Protein AF-A0A2E8PAF1-F1 (afdb_monomer_lite)

Structure (mmCIF, N/CA/C/O backbone):
data_AF-A0A2E8PAF1-F1
#
_entry.id   AF-A0A2E8PAF1-F1
#
loop_
_atom_site.group_PDB
_atom_site.id
_atom_site.type_symbol
_atom_site.label_atom_id
_atom_site.label_alt_id
_atom_site.label_comp_id
_atom_site.label_asym_id
_atom_site.label_entity_id
_atom_site.label_seq_id
_atom_site.pdbx_PDB_ins_code
_atom_site.Cartn_x
_atom_site.Cartn_y
_atom_site.Cartn_z
_atom_site.occupancy
_atom_site.B_iso_or_equiv
_atom_site.auth_seq_id
_atom_site.auth_comp_id
_atom_site.auth_asym_id
_atom_site.auth_atom_id
_atom_site.pdbx_PDB_model_n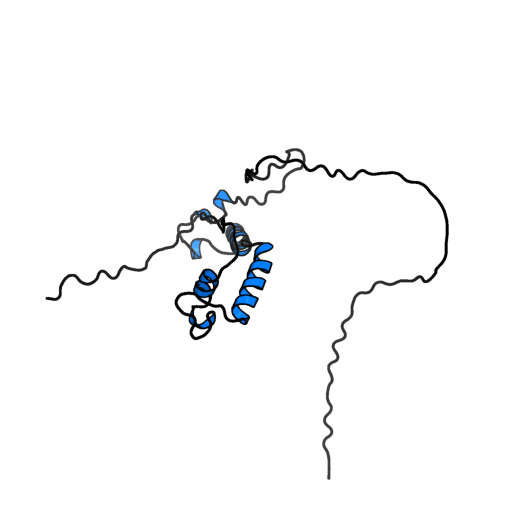um
ATOM 1 N N . MET A 1 1 ? 35.106 -1.694 58.698 1.00 46.47 1 MET A N 1
ATOM 2 C CA . MET A 1 1 ? 35.241 -0.364 58.062 1.00 46.47 1 MET A CA 1
ATOM 3 C C . MET A 1 1 ? 36.347 -0.426 57.022 1.00 46.47 1 MET A C 1
ATOM 5 O O . MET A 1 1 ? 37.507 -0.444 57.411 1.00 46.47 1 MET A O 1
ATOM 9 N N . LYS A 1 2 ? 35.992 -0.545 55.741 1.00 40.69 2 LYS A N 1
ATOM 10 C CA . LYS A 1 2 ? 36.815 -0.201 54.568 1.00 40.69 2 LYS A CA 1
ATOM 11 C C . LYS A 1 2 ? 35.876 -0.235 53.364 1.00 40.69 2 LYS A C 1
ATOM 13 O O . LYS A 1 2 ? 35.384 -1.297 53.001 1.00 40.69 2 LYS A O 1
ATOM 18 N N . GLY A 1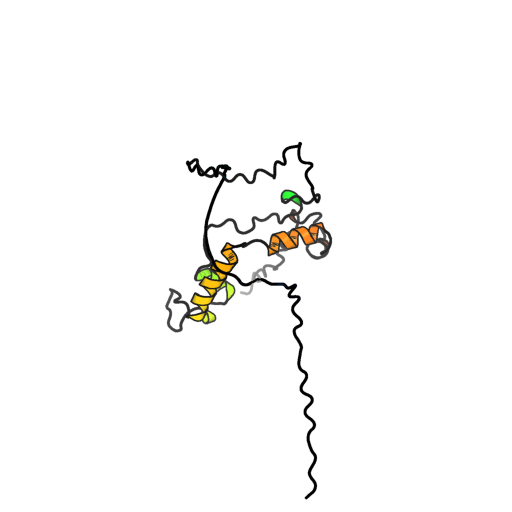 3 ? 35.521 0.957 52.895 1.00 46.53 3 GLY A N 1
ATOM 19 C CA . GLY A 1 3 ? 34.611 1.173 51.780 1.00 46.53 3 GLY A CA 1
ATOM 20 C C . GLY A 1 3 ? 35.283 0.909 50.439 1.00 46.53 3 GLY A C 1
ATOM 21 O O . GLY A 1 3 ? 36.504 1.006 50.319 1.00 46.53 3 GLY A O 1
ATOM 22 N N . LEU A 1 4 ? 34.460 0.609 49.439 1.00 49.59 4 LEU A N 1
ATOM 23 C CA . LEU A 1 4 ? 34.847 0.628 48.039 1.00 49.59 4 LEU A CA 1
ATOM 24 C C . LEU A 1 4 ? 33.999 1.700 47.348 1.00 49.59 4 LEU A C 1
ATOM 26 O O . LEU A 1 4 ? 32.772 1.643 47.363 1.00 49.59 4 LEU A O 1
ATOM 30 N N . VAL A 1 5 ? 34.680 2.713 46.822 1.00 48.06 5 VAL A N 1
ATOM 31 C CA . VAL A 1 5 ? 34.108 3.845 46.092 1.00 48.06 5 VAL A CA 1
ATOM 32 C C . VAL A 1 5 ? 33.774 3.378 44.675 1.00 48.06 5 VAL A C 1
ATOM 34 O O . VAL A 1 5 ? 34.657 2.906 43.962 1.00 48.06 5 VAL A O 1
ATOM 37 N N . ALA A 1 6 ? 32.510 3.500 44.269 1.00 51.94 6 ALA A N 1
ATOM 38 C CA . ALA A 1 6 ? 32.075 3.249 42.900 1.00 51.94 6 ALA A CA 1
ATOM 39 C C . ALA A 1 6 ? 32.367 4.486 42.034 1.00 51.94 6 ALA A C 1
ATOM 41 O O . ALA A 1 6 ? 31.763 5.542 42.214 1.00 51.94 6 ALA A O 1
ATOM 42 N N . LEU A 1 7 ? 33.313 4.354 41.105 1.00 54.50 7 LEU A N 1
ATOM 43 C CA . LEU A 1 7 ? 33.569 5.322 40.039 1.00 54.50 7 LEU A CA 1
ATOM 44 C C . LEU A 1 7 ? 32.490 5.156 38.961 1.00 54.50 7 LEU A C 1
ATOM 46 O O . LEU A 1 7 ? 32.561 4.254 38.131 1.00 54.50 7 LEU A O 1
ATOM 50 N N . GLY A 1 8 ? 31.467 6.009 39.008 1.00 48.75 8 GLY A N 1
ATOM 51 C CA . GLY A 1 8 ? 30.472 6.133 37.947 1.00 48.75 8 GLY A CA 1
ATOM 52 C C . GLY A 1 8 ? 31.072 6.846 36.737 1.00 48.75 8 GLY A C 1
ATOM 53 O O . GLY A 1 8 ? 31.431 8.017 36.822 1.00 48.75 8 GLY A O 1
ATOM 54 N N . ALA A 1 9 ? 31.184 6.144 35.612 1.00 54.47 9 ALA A N 1
ATOM 55 C CA . ALA A 1 9 ? 3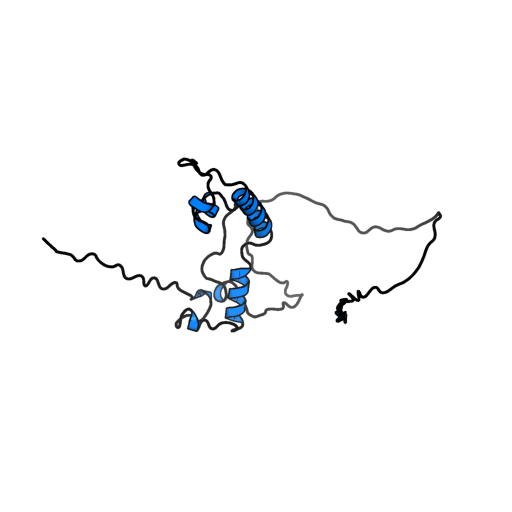1.519 6.743 34.328 1.00 54.47 9 ALA A CA 1
ATOM 56 C C . ALA A 1 9 ? 30.233 7.278 33.678 1.00 54.47 9 ALA A C 1
ATOM 58 O O . ALA A 1 9 ? 29.480 6.538 33.050 1.00 54.47 9 ALA A O 1
ATOM 59 N N . THR A 1 10 ? 29.954 8.568 33.857 1.00 55.38 10 THR A N 1
ATOM 60 C CA . THR A 1 10 ? 28.929 9.284 33.088 1.00 55.38 10 THR A CA 1
ATOM 61 C C . THR A 1 10 ? 29.442 9.541 31.674 1.00 55.38 10 THR A C 1
ATOM 63 O O . THR A 1 10 ? 30.315 10.382 31.467 1.00 55.38 10 THR A O 1
ATOM 66 N N . LEU A 1 11 ? 28.893 8.813 30.701 1.00 49.56 11 LEU A N 1
ATOM 67 C CA . LEU A 1 11 ? 29.082 9.068 29.275 1.00 49.56 11 LEU A CA 1
ATOM 68 C C . LEU A 1 11 ? 28.164 10.226 28.855 1.00 49.56 11 LEU A C 1
ATOM 70 O O . LEU A 1 11 ? 26.955 10.051 28.723 1.00 49.56 11 LEU A O 1
ATOM 74 N N . VAL A 1 12 ? 28.732 11.417 28.676 1.00 57.91 12 VAL A N 1
ATOM 75 C CA . VAL A 1 12 ? 28.021 12.586 28.139 1.00 57.91 12 VAL A CA 1
ATOM 76 C C . VAL A 1 12 ? 28.129 12.551 26.613 1.00 57.91 12 VAL A C 1
ATOM 78 O O . VAL A 1 12 ? 29.216 12.738 26.071 1.00 57.91 12 VAL A O 1
ATOM 81 N N . LEU A 1 13 ? 27.015 12.313 25.913 1.00 49.75 13 LEU A N 1
ATOM 82 C CA . LEU A 1 13 ? 26.936 12.530 24.465 1.00 49.75 13 LEU A CA 1
ATOM 83 C C . LEU A 1 13 ? 26.853 14.037 24.184 1.00 49.75 13 LEU A C 1
ATOM 85 O O . LEU A 1 13 ? 25.842 14.675 24.470 1.00 49.75 13 LEU A O 1
ATOM 89 N N . ALA A 1 14 ? 27.914 14.601 23.609 1.00 49.69 14 ALA A N 1
ATOM 90 C CA . ALA A 1 14 ? 27.911 15.961 23.085 1.00 49.69 14 ALA A CA 1
ATOM 91 C C . ALA A 1 14 ? 27.263 15.978 21.689 1.00 49.69 14 ALA A C 1
ATOM 93 O O . ALA A 1 14 ? 27.830 15.468 20.726 1.00 49.69 14 ALA A O 1
ATOM 94 N N . LEU A 1 15 ? 26.073 16.574 21.579 1.00 52.06 15 LEU A N 1
ATOM 95 C CA . LEU A 1 15 ? 25.447 16.919 20.301 1.00 52.06 15 LEU A CA 1
ATOM 96 C C . LEU A 1 15 ? 26.109 18.192 19.757 1.00 52.06 15 LEU A C 1
ATOM 98 O O . LEU A 1 15 ? 25.737 19.307 20.118 1.00 52.06 15 LEU A O 1
ATOM 102 N N . THR A 1 16 ? 27.110 18.040 18.896 1.00 59.44 16 THR A N 1
ATOM 103 C CA . THR A 1 16 ? 27.651 19.150 18.104 1.00 59.44 16 THR A CA 1
ATOM 104 C C . THR A 1 16 ? 26.710 19.452 16.941 1.00 59.44 16 THR A C 1
ATOM 106 O O . THR A 1 16 ? 26.737 18.769 15.920 1.00 59.44 16 THR A O 1
ATOM 109 N N . GLY A 1 17 ? 25.869 20.475 17.101 1.00 48.59 17 GLY A N 1
ATOM 110 C CA . GLY A 1 17 ? 25.150 21.101 15.994 1.00 48.59 17 GLY A CA 1
ATOM 111 C C . GLY A 1 17 ? 26.075 22.026 15.199 1.00 48.59 17 GLY A C 1
ATOM 112 O O . GLY A 1 17 ? 26.789 22.845 15.778 1.00 48.59 17 GLY A O 1
ATOM 113 N N . CYS A 1 18 ? 26.057 21.924 13.869 1.00 48.22 18 CYS A N 1
ATOM 114 C CA . CYS A 1 18 ? 26.639 22.939 12.994 1.00 48.22 18 CYS A CA 1
ATOM 115 C C . CYS A 1 18 ? 25.752 24.193 13.019 1.00 48.22 18 CYS A C 1
ATOM 117 O O . CYS A 1 18 ? 24.767 24.284 12.295 1.00 48.22 18 CYS A O 1
ATOM 119 N N . SER A 1 19 ? 26.104 25.158 13.867 1.00 46.00 19 SER A N 1
ATOM 120 C CA . SER A 1 19 ? 25.601 26.533 13.820 1.00 46.00 19 SER A CA 1
ATOM 121 C C . SER A 1 19 ? 26.708 27.418 13.250 1.00 46.00 19 SER A C 1
ATOM 123 O O . SER A 1 19 ? 27.642 27.788 13.963 1.00 46.00 19 SER A O 1
ATOM 125 N N . THR A 1 20 ? 26.609 27.771 11.973 1.00 53.28 20 THR A N 1
ATOM 126 C CA . THR A 1 20 ? 27.406 28.856 11.393 1.00 53.28 20 THR A CA 1
ATOM 127 C C . THR A 1 20 ? 26.844 30.185 11.909 1.00 53.28 20 THR A C 1
ATOM 129 O O . THR A 1 20 ? 25.689 30.509 11.644 1.00 53.28 20 THR A O 1
ATOM 132 N N . GLY A 1 21 ? 27.644 30.923 12.692 1.00 47.16 21 GLY A N 1
ATOM 133 C CA . GLY A 1 21 ? 27.355 32.298 13.130 1.00 47.16 21 GLY A CA 1
ATOM 134 C C . GLY A 1 21 ? 27.222 33.270 11.944 1.00 47.16 21 GLY A C 1
ATOM 135 O O . GLY A 1 21 ? 27.602 32.937 10.828 1.00 47.16 21 GLY A O 1
ATOM 136 N N . MET A 1 22 ? 26.759 34.513 12.104 1.00 46.00 22 MET A N 1
ATOM 137 C CA . MET A 1 22 ? 27.273 35.477 13.078 1.00 46.00 22 MET A CA 1
ATOM 138 C C . MET A 1 22 ? 26.526 36.838 12.968 1.00 46.00 22 MET A C 1
ATOM 140 O O . MET A 1 22 ? 26.324 37.326 11.865 1.00 46.00 22 MET A O 1
ATOM 144 N N . GLN A 1 23 ? 26.250 37.453 14.133 1.00 41.75 23 GLN A N 1
ATOM 145 C CA . GLN A 1 23 ? 26.145 38.901 14.453 1.00 41.75 23 GLN A CA 1
ATOM 146 C C . GLN A 1 23 ? 25.020 39.802 13.903 1.00 41.75 23 GLN A C 1
ATOM 148 O O . GLN A 1 23 ? 24.897 40.029 12.708 1.00 41.75 23 GLN A O 1
ATOM 153 N N . GLY A 1 24 ? 24.388 40.531 14.840 1.00 35.50 24 GLY A N 1
ATOM 154 C CA . GLY A 1 24 ? 24.059 41.949 14.639 1.00 35.50 24 GLY A CA 1
ATOM 155 C C . GLY A 1 24 ? 22.780 42.438 15.322 1.00 35.50 24 GLY A C 1
ATOM 156 O O . GLY A 1 24 ? 21.705 42.338 14.751 1.00 35.50 24 GLY A O 1
ATOM 157 N N . LEU A 1 25 ? 22.903 43.021 16.518 1.00 46.06 25 LEU A N 1
ATOM 158 C CA . LEU A 1 25 ? 21.881 43.889 17.121 1.00 46.06 25 LEU A CA 1
ATOM 159 C C . LEU A 1 25 ? 21.869 45.242 16.387 1.00 46.06 25 LEU A C 1
ATOM 161 O O . LEU A 1 25 ? 22.951 45.798 16.204 1.00 46.06 25 LEU A O 1
ATOM 165 N N . SER A 1 26 ? 20.698 45.804 16.060 1.00 39.38 26 SER A N 1
ATOM 166 C CA . SER A 1 26 ? 20.327 47.217 16.311 1.00 39.38 26 SER A CA 1
ATOM 167 C C . SER A 1 26 ? 18.960 47.571 15.715 1.00 39.38 26 SER A C 1
ATOM 169 O O . SER A 1 26 ? 18.626 47.193 14.598 1.00 39.38 26 SER A O 1
ATOM 171 N N . ASP A 1 27 ? 18.201 48.312 16.514 1.00 42.75 27 ASP A N 1
ATOM 172 C CA . ASP A 1 27 ? 16.902 48.925 16.241 1.00 42.75 27 ASP A CA 1
ATOM 173 C C . ASP A 1 27 ? 17.072 50.287 15.523 1.00 42.75 27 ASP A C 1
ATOM 175 O O . ASP A 1 27 ? 18.131 50.907 15.634 1.00 42.75 27 ASP A O 1
ATOM 179 N N . SER A 1 28 ? 15.979 50.800 14.942 1.00 42.16 28 SER A N 1
ATOM 180 C CA . SER A 1 28 ? 15.722 52.176 14.442 1.00 42.16 28 SER A CA 1
ATOM 181 C C . SER A 1 28 ? 15.788 52.475 12.925 1.00 42.16 28 SER A C 1
ATOM 183 O O . SER A 1 28 ? 16.839 52.717 12.343 1.00 42.16 28 SER A O 1
ATOM 185 N N . SER A 1 29 ? 14.573 52.649 12.379 1.00 42.81 29 SER A N 1
ATOM 186 C CA . SER A 1 29 ? 14.054 53.794 11.593 1.00 42.81 29 SER A CA 1
ATOM 187 C C . SER A 1 29 ? 14.509 54.118 10.151 1.00 42.81 29 SER A C 1
ATOM 189 O O . SER A 1 29 ? 15.657 54.460 9.904 1.00 42.81 29 SER A O 1
ATOM 191 N N . ALA A 1 30 ? 13.464 54.254 9.313 1.00 39.41 30 ALA A N 1
ATOM 192 C CA . ALA A 1 30 ? 13.217 55.232 8.235 1.00 39.41 30 ALA A CA 1
ATOM 193 C C . ALA A 1 30 ? 13.863 55.068 6.836 1.00 39.41 30 ALA A C 1
ATOM 195 O O . ALA A 1 30 ? 15.071 55.180 6.681 1.00 39.41 30 ALA A O 1
ATOM 196 N N . GLY A 1 31 ? 12.979 55.003 5.822 1.00 34.19 31 GLY A N 1
ATOM 197 C CA . GLY A 1 31 ? 13.069 55.794 4.580 1.00 34.19 31 GLY A CA 1
ATOM 198 C C . GLY A 1 31 ? 13.523 55.098 3.288 1.00 34.19 31 GLY A C 1
ATOM 199 O O . GLY A 1 31 ? 14.686 54.732 3.196 1.00 34.19 31 GLY A O 1
ATOM 200 N N . ASP A 1 32 ? 12.594 55.050 2.311 1.00 38.47 32 ASP A N 1
ATOM 201 C CA . ASP A 1 32 ? 12.748 55.260 0.846 1.00 38.47 32 ASP A CA 1
ATOM 202 C C . ASP A 1 32 ? 13.668 54.304 0.035 1.00 38.47 32 ASP A C 1
ATOM 204 O O . ASP A 1 32 ? 14.781 53.996 0.433 1.00 38.47 32 ASP A O 1
ATOM 208 N N . ASP A 1 33 ? 13.373 53.806 -1.172 1.00 38.84 33 ASP A N 1
ATOM 209 C CA . ASP A 1 33 ? 12.257 53.881 -2.123 1.00 38.84 33 ASP A CA 1
ATOM 210 C C . ASP A 1 33 ? 12.536 52.831 -3.239 1.00 38.84 33 ASP A C 1
ATOM 212 O O . ASP A 1 33 ? 13.653 52.326 -3.355 1.00 38.84 33 ASP A O 1
ATOM 216 N N . SER A 1 34 ? 11.571 52.631 -4.143 1.00 42.47 34 SER A N 1
ATOM 217 C CA . SER A 1 34 ? 11.689 52.020 -5.490 1.00 42.47 34 SER A CA 1
ATOM 218 C C . SER A 1 34 ? 11.478 50.500 -5.688 1.00 42.47 34 SER A C 1
ATOM 220 O O . SER A 1 34 ? 12.364 49.657 -5.585 1.00 42.47 34 SER A O 1
ATOM 222 N N . SER A 1 35 ? 10.238 50.223 -6.112 1.00 41.50 35 SER A N 1
ATOM 223 C CA . SER A 1 35 ? 9.656 49.062 -6.825 1.00 41.50 35 SER A CA 1
ATOM 224 C C . SER A 1 35 ? 10.353 48.723 -8.179 1.00 41.50 35 SER A C 1
ATOM 226 O O . SER A 1 35 ? 11.133 49.560 -8.636 1.00 41.50 35 SER A O 1
ATOM 228 N N . PRO A 1 36 ? 10.075 47.584 -8.887 1.00 49.19 36 PRO A N 1
ATOM 229 C CA . PRO A 1 36 ? 8.724 47.204 -9.345 1.00 49.19 36 PRO A CA 1
ATOM 230 C C . PRO A 1 36 ? 8.331 45.704 -9.362 1.00 49.19 36 PRO A C 1
ATOM 232 O O . PRO A 1 36 ? 9.089 44.814 -9.724 1.00 49.19 36 PRO A O 1
ATOM 235 N N . SER A 1 37 ? 7.048 45.489 -9.050 1.00 46.31 37 SER A N 1
ATOM 236 C CA . SER A 1 37 ? 6.065 44.552 -9.629 1.00 46.31 37 SER A CA 1
ATOM 237 C C . SER A 1 37 ? 6.535 43.373 -10.504 1.00 46.31 37 SER A C 1
ATOM 239 O O . SER A 1 37 ? 6.888 43.549 -11.668 1.00 46.31 37 SER A O 1
ATOM 241 N N . GLY A 1 38 ? 6.296 42.153 -10.007 1.00 36.09 38 GLY A N 1
ATOM 242 C CA . GLY A 1 38 ? 6.108 40.928 -10.792 1.00 36.09 38 GLY A CA 1
ATOM 243 C C . GLY A 1 38 ? 4.814 40.232 -10.353 1.00 36.09 38 GLY A C 1
ATOM 244 O O . GLY A 1 38 ? 4.661 39.868 -9.194 1.00 36.09 38 GLY A O 1
ATOM 245 N N . LYS A 1 39 ? 3.851 40.140 -11.270 1.00 34.06 39 LYS A N 1
ATOM 246 C CA . LYS A 1 39 ? 2.450 39.726 -11.084 1.00 34.06 39 LYS A CA 1
ATOM 247 C C . LYS A 1 39 ? 2.312 38.263 -10.642 1.00 34.06 39 LYS A C 1
ATOM 249 O O . LYS A 1 39 ? 2.798 37.371 -11.325 1.00 34.06 39 LYS A O 1
ATOM 254 N N . SER A 1 40 ? 1.540 38.024 -9.585 1.00 41.31 40 SER A N 1
ATOM 255 C CA . SER A 1 40 ? 0.877 36.737 -9.350 1.00 41.31 40 SER A CA 1
ATOM 256 C C . SER A 1 40 ? -0.384 36.670 -10.223 1.00 41.31 40 SER A C 1
ATOM 258 O O . SER A 1 40 ? -1.167 37.626 -10.191 1.00 41.31 40 SER A O 1
ATOM 260 N N . PRO A 1 41 ? -0.618 35.608 -11.011 1.00 38.94 41 PRO A N 1
ATOM 261 C CA . PRO A 1 41 ? -1.927 35.364 -11.579 1.00 38.94 41 PRO A CA 1
ATOM 262 C C . PRO A 1 41 ? -2.677 34.363 -10.698 1.00 38.94 41 PRO A C 1
ATOM 264 O O . PRO A 1 41 ? -2.462 33.157 -10.764 1.00 38.94 41 PRO A O 1
ATOM 267 N N . SER A 1 42 ? -3.607 34.888 -9.905 1.00 40.19 42 SER A N 1
ATOM 268 C CA . SER A 1 42 ? -4.808 34.150 -9.531 1.00 40.19 42 SER A CA 1
ATOM 269 C C . SER A 1 42 ? -5.818 34.307 -10.664 1.00 40.19 42 SER A C 1
ATOM 271 O O . SER A 1 42 ? -6.283 35.419 -10.902 1.00 40.19 42 SER A O 1
ATOM 273 N N . THR A 1 43 ? -6.199 33.215 -11.322 1.00 36.03 43 THR A N 1
ATOM 274 C CA . THR A 1 43 ? -7.488 33.116 -12.022 1.00 36.03 43 THR A CA 1
ATOM 275 C C . THR A 1 43 ? -8.023 31.697 -11.885 1.00 36.03 43 THR A C 1
ATOM 277 O O . THR A 1 43 ? -7.553 30.774 -12.542 1.00 36.03 43 THR A O 1
ATOM 280 N N . SER A 1 44 ? -9.014 31.547 -11.015 1.00 45.34 44 SER A N 1
ATOM 281 C CA . SER A 1 44 ? -9.999 30.469 -11.028 1.00 45.34 44 SER A CA 1
ATOM 282 C C . SER A 1 44 ? -10.910 30.599 -12.251 1.00 45.34 44 SER A C 1
ATOM 284 O O . SER A 1 44 ? -11.337 31.719 -12.537 1.00 45.34 44 SER A O 1
ATOM 286 N N . SER A 1 45 ? -11.268 29.491 -12.906 1.00 41.84 45 SER A N 1
ATOM 287 C CA . SER A 1 45 ? -12.604 29.222 -13.480 1.00 41.84 45 SER A CA 1
ATOM 288 C C . SER A 1 45 ? -12.684 27.776 -13.987 1.00 41.84 45 SER A C 1
ATOM 290 O O . SER A 1 45 ? -11.736 27.262 -14.573 1.00 41.84 45 SER A O 1
ATOM 292 N N . ASP A 1 46 ? -13.832 27.165 -13.725 1.00 40.41 46 ASP A N 1
ATOM 293 C CA . ASP A 1 46 ? -14.228 25.767 -13.894 1.00 40.41 46 ASP A CA 1
ATOM 294 C C . ASP A 1 46 ? -14.124 25.176 -15.315 1.00 40.41 46 ASP A C 1
ATOM 296 O O . ASP A 1 46 ? -14.492 25.827 -16.292 1.00 40.41 46 ASP A O 1
ATOM 300 N N . ALA A 1 47 ? -13.767 23.885 -15.408 1.00 40.56 47 ALA A N 1
ATOM 301 C CA . ALA A 1 47 ? -14.277 22.929 -16.403 1.00 40.56 47 ALA A CA 1
ATOM 302 C C . ALA A 1 47 ? -13.962 21.481 -15.966 1.00 40.56 47 ALA A C 1
ATOM 304 O O . ALA A 1 47 ? -12.930 21.225 -15.354 1.00 40.56 47 ALA A O 1
ATOM 305 N N . GLY A 1 48 ? -14.881 20.554 -16.255 1.00 30.33 48 GLY A N 1
ATOM 306 C CA . GLY A 1 48 ? -14.980 19.210 -15.683 1.00 30.33 48 GLY A CA 1
ATOM 307 C C . GLY A 1 48 ? -13.712 18.349 -15.712 1.00 30.33 48 GLY A C 1
ATOM 308 O O . GLY A 1 48 ? -13.022 18.239 -16.724 1.00 30.33 48 GLY A O 1
ATOM 309 N N . GLY A 1 49 ? -13.462 17.693 -14.578 1.00 36.38 49 GLY A N 1
ATOM 310 C CA . GLY A 1 49 ? -12.380 16.739 -14.392 1.00 36.38 49 GLY A CA 1
ATOM 311 C C . GLY A 1 49 ? -12.613 15.460 -15.188 1.00 36.38 49 GLY A C 1
ATOM 312 O O . GLY A 1 49 ? -13.403 14.599 -14.813 1.00 36.38 49 GLY A O 1
ATOM 313 N N . GLN A 1 50 ? -11.877 15.325 -16.283 1.00 35.19 50 GLN A N 1
ATOM 314 C CA . GLN A 1 50 ? -11.321 14.042 -16.674 1.00 35.19 50 GLN A CA 1
ATOM 315 C C . GLN A 1 50 ? -9.823 14.176 -16.455 1.00 35.19 50 GLN A C 1
ATOM 317 O O . GLN A 1 50 ? -9.106 14.698 -17.306 1.00 35.19 50 GLN A O 1
ATOM 322 N N . GLU A 1 51 ? -9.350 13.743 -15.291 1.00 36.69 51 GLU A N 1
ATOM 323 C CA . GLU A 1 51 ? -7.929 13.517 -15.063 1.00 36.69 51 GLU A CA 1
ATOM 324 C C . GLU A 1 51 ? -7.486 12.326 -15.914 1.00 36.69 51 GLU A C 1
ATOM 326 O O . GLU A 1 51 ? -7.381 11.178 -15.484 1.00 36.69 51 GLU A O 1
ATOM 331 N N . SER A 1 52 ? -7.272 12.604 -17.200 1.00 38.47 52 SER A N 1
ATOM 332 C CA . SER A 1 52 ? -6.481 11.742 -18.046 1.00 38.47 52 SER A CA 1
ATOM 333 C C . SER A 1 52 ? -5.115 11.647 -17.388 1.00 38.47 52 SER A C 1
ATOM 335 O O . SER A 1 52 ? -4.405 12.649 -17.286 1.00 38.47 52 SER A O 1
ATOM 337 N N . TRP A 1 53 ? -4.717 10.438 -17.007 1.00 40.81 53 TRP A N 1
ATOM 338 C CA . TRP A 1 53 ? -3.312 10.063 -16.928 1.00 40.81 53 TRP A CA 1
ATOM 339 C C . TRP A 1 53 ? -2.749 10.103 -18.354 1.00 40.81 53 TRP A C 1
ATOM 341 O O . TRP A 1 53 ? -2.393 9.084 -18.940 1.00 40.81 53 TRP A O 1
ATOM 351 N N . ALA A 1 54 ? -2.772 11.287 -18.968 1.00 43.47 54 ALA A N 1
ATOM 352 C CA . ALA A 1 54 ? -1.992 11.570 -20.138 1.00 43.47 54 ALA A CA 1
ATOM 353 C C . ALA A 1 54 ? -0.562 11.433 -19.641 1.00 43.47 54 ALA A C 1
ATOM 355 O O . ALA A 1 54 ? -0.097 12.210 -18.805 1.00 43.47 54 ALA A O 1
ATOM 356 N N . SER A 1 55 ? 0.056 10.341 -20.082 1.00 54.47 55 SER A N 1
ATOM 357 C CA . SER A 1 55 ? 1.485 10.098 -20.058 1.00 54.47 55 SER A CA 1
ATOM 358 C C . SER A 1 55 ? 2.219 11.425 -20.094 1.00 54.47 55 SER A C 1
ATOM 360 O O . SER A 1 55 ? 1.868 12.261 -20.924 1.00 54.47 55 SER A O 1
ATOM 362 N N . GLY A 1 56 ? 3.188 11.608 -19.194 1.00 52.47 56 GLY A N 1
ATOM 363 C CA . GLY A 1 56 ? 4.042 12.787 -19.157 1.00 52.47 56 GLY A CA 1
ATOM 364 C C . GLY A 1 56 ? 4.487 13.168 -20.562 1.00 52.47 56 GLY A C 1
ATOM 365 O O . GLY A 1 56 ? 5.422 12.591 -21.111 1.00 52.47 56 GLY A O 1
ATOM 366 N N . ALA A 1 57 ? 3.771 14.113 -21.160 1.00 53.62 57 ALA A N 1
ATOM 367 C CA . ALA A 1 57 ? 4.127 14.676 -22.436 1.00 53.62 57 ALA A CA 1
ATOM 368 C C . ALA A 1 57 ? 5.148 15.745 -22.090 1.00 53.62 57 ALA A C 1
ATOM 370 O O . ALA A 1 57 ? 4.802 16.886 -21.792 1.00 53.62 57 ALA A O 1
ATOM 371 N N . CYS A 1 58 ? 6.405 15.324 -22.024 1.00 60.69 58 CYS A N 1
ATOM 372 C CA . CYS A 1 58 ? 7.502 16.264 -22.013 1.00 60.69 58 CYS A CA 1
ATOM 373 C C . CYS A 1 58 ? 7.488 16.996 -23.356 1.00 60.69 58 CYS A C 1
ATOM 375 O O . CYS A 1 58 ? 7.532 16.325 -24.391 1.00 60.69 58 CYS A O 1
ATOM 377 N N . PRO A 1 59 ? 7.418 18.334 -23.373 1.00 60.06 59 PRO A N 1
ATOM 378 C CA . PRO A 1 59 ? 7.689 19.090 -24.581 1.00 60.06 59 PRO A CA 1
ATOM 379 C C . PRO A 1 59 ? 9.080 18.711 -25.091 1.00 60.06 59 PRO A C 1
ATOM 381 O O . PRO A 1 59 ? 10.036 18.630 -24.321 1.00 60.06 59 PRO A O 1
ATOM 384 N N . GLU A 1 60 ? 9.190 18.457 -26.390 1.00 56.88 60 GLU A N 1
ATOM 385 C CA . GLU A 1 60 ? 10.386 17.906 -27.049 1.00 56.88 60 GLU A CA 1
ATOM 386 C C . GLU A 1 60 ? 11.616 18.836 -26.958 1.00 56.88 60 GLU A C 1
ATOM 388 O O . GLU A 1 60 ? 12.732 18.462 -27.314 1.00 56.88 60 GLU A O 1
ATOM 393 N N . GLU A 1 61 ? 11.398 20.052 -26.461 1.00 60.59 61 GLU A N 1
ATOM 394 C CA . GLU A 1 61 ? 12.366 21.124 -26.270 1.00 60.59 61 GLU A CA 1
ATOM 395 C C . GLU A 1 61 ? 13.128 21.069 -24.931 1.00 60.59 61 GLU A C 1
ATOM 397 O O . GLU A 1 61 ? 14.215 21.640 -24.843 1.00 60.59 61 GLU A O 1
ATOM 402 N N . ASP A 1 62 ? 12.664 20.275 -23.960 1.00 62.31 62 ASP A N 1
ATOM 403 C CA . ASP A 1 62 ? 13.356 20.015 -22.693 1.00 62.31 62 ASP A CA 1
ATOM 404 C C . ASP A 1 62 ? 13.647 18.511 -22.575 1.00 62.31 62 ASP A C 1
ATOM 406 O O . ASP A 1 62 ? 12.820 17.728 -22.107 1.00 62.31 62 ASP A O 1
ATOM 410 N N . GLY A 1 63 ? 14.816 18.087 -23.069 1.00 65.44 63 GLY A N 1
ATOM 411 C CA . GLY A 1 63 ? 15.211 16.679 -23.199 1.00 65.44 63 GLY A CA 1
ATOM 412 C C . GLY A 1 63 ? 14.833 15.816 -21.992 1.00 65.44 63 GLY A C 1
ATOM 413 O O . GLY A 1 63 ? 15.406 15.950 -20.910 1.00 65.44 63 GLY A O 1
ATOM 414 N N . CYS A 1 64 ? 13.866 14.916 -22.187 1.00 72.62 64 CYS A N 1
ATOM 415 C CA . CYS A 1 64 ? 13.296 14.180 -21.073 1.00 72.62 64 CYS A CA 1
ATOM 416 C C . CYS A 1 64 ? 14.198 13.043 -20.597 1.00 72.62 64 CYS A C 1
ATOM 418 O O . CYS A 1 64 ? 14.622 12.181 -21.370 1.00 72.62 64 CYS A O 1
ATOM 420 N N . LEU A 1 65 ? 14.473 13.036 -19.294 1.00 72.94 65 LEU A N 1
ATOM 421 C CA . LEU A 1 65 ? 15.173 11.945 -18.637 1.00 72.94 65 LEU A CA 1
ATOM 422 C C . LEU A 1 65 ? 14.179 10.807 -18.407 1.00 72.94 65 LEU A C 1
ATOM 424 O O . LEU A 1 65 ? 13.280 10.910 -17.577 1.00 72.94 65 LEU A O 1
ATOM 428 N N . SER A 1 66 ? 14.349 9.726 -19.162 1.00 81.00 66 SER A N 1
ATOM 429 C CA . SER A 1 66 ? 13.624 8.475 -18.958 1.00 81.00 66 SER A CA 1
ATOM 430 C C . SER A 1 66 ? 14.549 7.447 -18.320 1.00 81.00 66 SER A C 1
ATOM 432 O O . SER A 1 66 ? 15.681 7.264 -18.768 1.00 81.00 66 SER A O 1
ATOM 434 N N . THR A 1 67 ? 14.060 6.750 -17.295 1.00 86.31 67 THR A N 1
ATOM 435 C CA . THR A 1 67 ? 14.738 5.576 -16.721 1.00 86.31 67 THR A CA 1
ATOM 436 C C . THR A 1 67 ? 14.496 4.307 -17.548 1.00 86.31 67 THR A C 1
ATOM 438 O O . THR A 1 67 ? 15.062 3.257 -17.254 1.00 86.31 67 THR A O 1
ATOM 441 N N . GLY A 1 68 ? 13.635 4.383 -18.570 1.00 91.19 68 GLY A N 1
ATOM 442 C CA . GLY A 1 68 ? 13.126 3.232 -19.316 1.00 91.19 68 GLY A CA 1
ATOM 443 C C . GLY A 1 68 ? 11.952 2.517 -18.637 1.00 91.19 68 GLY A C 1
ATOM 444 O O . GLY A 1 68 ? 11.261 1.763 -19.313 1.00 91.19 68 GLY A O 1
ATOM 445 N N . PHE A 1 69 ? 11.676 2.810 -17.360 1.00 93.25 69 PHE A N 1
ATOM 446 C CA . PHE A 1 69 ? 10.521 2.276 -16.640 1.00 93.25 69 PHE A CA 1
ATOM 447 C C . PHE A 1 69 ? 9.220 2.811 -17.241 1.00 93.25 69 PHE A C 1
ATOM 449 O O . PHE A 1 69 ? 9.027 4.027 -17.359 1.00 93.25 69 PHE A O 1
ATOM 456 N N . THR A 1 70 ? 8.285 1.918 -17.549 1.00 92.19 70 THR A N 1
ATOM 457 C CA . THR A 1 70 ? 6.925 2.277 -17.943 1.00 92.19 70 THR A CA 1
ATOM 458 C C . THR A 1 70 ? 5.904 1.595 -17.042 1.00 92.19 70 THR A C 1
ATOM 460 O O . THR A 1 70 ? 5.928 0.388 -16.833 1.00 92.19 70 THR A O 1
ATOM 463 N N . VAL A 1 71 ? 4.930 2.363 -16.546 1.00 88.81 71 VAL A N 1
ATOM 464 C CA . VAL A 1 71 ? 3.876 1.838 -15.655 1.00 88.81 71 VAL A CA 1
ATOM 465 C C . VAL A 1 71 ? 3.088 0.690 -16.305 1.00 88.81 71 VAL A C 1
ATOM 467 O O . VAL A 1 71 ? 2.597 -0.186 -15.603 1.00 88.81 71 VAL A O 1
ATOM 470 N N . ALA A 1 72 ? 2.968 0.685 -17.636 1.00 89.44 72 ALA A N 1
ATOM 471 C CA . ALA A 1 72 ? 2.188 -0.305 -18.372 1.00 89.44 72 ALA A CA 1
ATOM 472 C C . ALA A 1 72 ? 2.809 -1.715 -18.369 1.00 89.44 72 ALA A C 1
ATOM 474 O O . ALA A 1 72 ? 2.057 -2.685 -18.318 1.00 89.44 72 ALA A O 1
ATOM 475 N N . SER A 1 73 ? 4.140 -1.839 -18.433 1.00 94.00 73 SER A N 1
ATOM 476 C CA . SER A 1 73 ? 4.840 -3.136 -18.390 1.00 94.00 73 SER A CA 1
ATOM 477 C C . SER A 1 73 ? 5.459 -3.423 -17.026 1.00 94.00 73 SER A C 1
ATOM 479 O O . SER A 1 73 ? 5.367 -4.539 -16.515 1.00 94.00 73 SER A O 1
ATOM 481 N N . ASP A 1 74 ? 6.070 -2.407 -16.426 1.00 95.12 74 ASP A N 1
ATOM 482 C CA . ASP A 1 74 ? 6.953 -2.556 -15.270 1.00 95.12 74 ASP A CA 1
ATOM 483 C C . ASP A 1 74 ? 6.219 -2.295 -13.950 1.00 95.12 74 ASP A C 1
ATOM 485 O O . ASP A 1 74 ? 6.755 -2.565 -12.877 1.00 95.12 74 ASP A O 1
ATOM 489 N N . GLY A 1 75 ? 4.966 -1.833 -14.024 1.00 92.56 75 GLY A N 1
ATOM 490 C CA . GLY A 1 75 ? 4.016 -1.769 -12.917 1.00 92.56 75 GLY A CA 1
ATOM 491 C C . GLY A 1 75 ? 3.209 -3.058 -12.735 1.00 92.56 75 GLY A C 1
ATOM 492 O O . GLY A 1 75 ? 3.173 -3.934 -13.596 1.00 92.56 75 GLY A O 1
ATOM 493 N N . PHE A 1 76 ? 2.515 -3.171 -11.601 1.00 91.56 76 PHE A N 1
ATOM 494 C CA . PHE A 1 76 ? 1.548 -4.250 -11.390 1.00 91.56 76 PHE A CA 1
ATOM 495 C C . PHE A 1 76 ? 0.338 -4.094 -12.323 1.00 91.56 76 PHE A C 1
ATOM 497 O O . PHE A 1 76 ? -0.165 -2.990 -12.527 1.00 91.56 76 PHE A O 1
ATOM 504 N N . SER A 1 77 ? -0.161 -5.213 -12.858 1.00 90.12 77 SER A N 1
ATOM 505 C CA . SER A 1 77 ? -1.288 -5.232 -13.807 1.00 90.12 77 SER A CA 1
ATOM 506 C C . SER A 1 77 ? -2.653 -4.985 -13.162 1.00 90.12 77 SER A C 1
ATOM 508 O O . SER A 1 77 ? -3.624 -4.672 -13.855 1.00 90.12 77 SER A O 1
ATOM 510 N N . PHE A 1 78 ? -2.745 -5.092 -11.836 1.00 85.19 78 P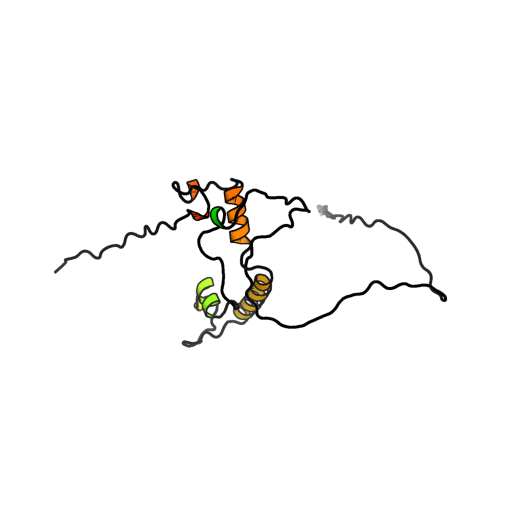HE A N 1
ATOM 511 C CA . PHE A 1 78 ? -3.923 -4.659 -11.103 1.00 85.19 78 PHE A CA 1
ATOM 512 C C . PHE A 1 78 ? -3.834 -3.170 -10.790 1.00 85.19 78 PHE A C 1
ATOM 514 O O . PHE A 1 78 ? -2.778 -2.608 -10.502 1.00 85.19 78 PHE A O 1
ATOM 521 N N . ALA A 1 79 ? -4.992 -2.528 -10.806 1.00 74.75 79 ALA A N 1
ATOM 522 C CA . ALA A 1 79 ? -5.095 -1.176 -10.318 1.00 74.75 79 ALA A CA 1
ATOM 523 C C . ALA A 1 79 ? -4.755 -1.147 -8.824 1.00 74.75 79 ALA A C 1
ATOM 525 O O . ALA A 1 79 ? -5.448 -1.769 -8.018 1.00 74.75 79 ALA A O 1
ATOM 526 N N . ASN A 1 80 ? -3.724 -0.390 -8.451 1.00 72.19 80 ASN A N 1
ATOM 527 C CA . ASN A 1 80 ? -3.598 0.044 -7.066 1.00 72.19 80 ASN A CA 1
ATOM 528 C C . ASN A 1 80 ? -4.819 0.903 -6.686 1.00 72.19 80 ASN A C 1
ATOM 530 O O . ASN A 1 80 ? -5.528 1.350 -7.584 1.00 72.19 80 ASN A O 1
ATOM 534 N N . TRP A 1 81 ? -5.077 1.118 -5.395 1.00 70.94 81 TRP A N 1
ATOM 535 C CA . TRP A 1 81 ? -6.258 1.813 -4.864 1.00 70.94 81 TRP A CA 1
ATOM 536 C C . TRP A 1 81 ? -6.791 2.928 -5.791 1.00 70.94 81 TRP A C 1
ATOM 538 O O . TRP A 1 81 ? -6.146 3.959 -5.976 1.00 70.94 81 TRP A O 1
ATOM 548 N N . ARG A 1 82 ? -7.976 2.700 -6.382 1.00 62.38 82 ARG A N 1
ATOM 549 C CA . ARG A 1 82 ? -8.695 3.653 -7.259 1.00 62.38 82 ARG A CA 1
ATOM 550 C C . ARG A 1 82 ? -9.963 4.226 -6.626 1.00 62.38 82 ARG A C 1
ATOM 552 O O . ARG A 1 82 ? -10.719 4.910 -7.304 1.00 62.38 82 ARG A O 1
ATOM 559 N N . GLY A 1 83 ? -10.231 3.892 -5.365 1.00 62.00 83 GLY A N 1
ATOM 560 C CA . GLY A 1 83 ? -11.427 4.346 -4.665 1.00 62.00 83 GLY A CA 1
ATOM 561 C C . GLY A 1 83 ? -11.284 5.773 -4.144 1.00 62.00 83 GLY A C 1
ATOM 562 O O . GLY A 1 83 ? -10.207 6.188 -3.713 1.00 62.00 83 GLY A O 1
ATOM 563 N N . GLU A 1 84 ? -12.390 6.505 -4.106 1.00 59.66 84 GLU A N 1
ATOM 564 C CA . GLU A 1 84 ? -12.530 7.598 -3.149 1.00 59.66 84 GLU A CA 1
ATOM 565 C C . GLU A 1 84 ? -12.810 7.007 -1.761 1.00 59.66 84 GLU A C 1
ATOM 567 O O . GLU A 1 84 ? -13.458 5.967 -1.646 1.00 59.66 84 GLU A O 1
ATOM 572 N N . GLY A 1 85 ? -12.326 7.660 -0.704 1.00 70.19 85 GLY A N 1
ATOM 573 C CA . GLY A 1 85 ? -12.705 7.314 0.664 1.00 70.19 85 GLY A CA 1
ATOM 574 C C . GLY A 1 85 ? -11.550 7.058 1.625 1.00 70.19 85 GLY A C 1
ATOM 575 O O . GLY A 1 85 ? -10.382 6.909 1.262 1.00 70.19 85 GLY A O 1
ATOM 576 N N . ASN A 1 86 ? -11.923 7.052 2.897 1.00 85.50 86 ASN A N 1
ATOM 577 C CA . ASN A 1 86 ? -11.083 6.736 4.036 1.00 85.50 86 ASN A CA 1
ATOM 578 C C . ASN A 1 86 ? -11.268 5.260 4.401 1.00 85.50 86 ASN A C 1
ATOM 580 O O . ASN A 1 86 ? -12.313 4.685 4.118 1.00 85.50 86 ASN A O 1
ATOM 584 N N . LEU A 1 87 ? -10.276 4.668 5.066 1.00 90.31 87 LEU A N 1
ATOM 585 C CA . LEU A 1 87 ? -10.509 3.469 5.860 1.00 90.31 87 LEU A CA 1
ATOM 586 C C . LEU A 1 87 ? -11.706 3.730 6.782 1.00 90.31 87 LEU A C 1
ATOM 588 O O . LEU A 1 87 ? -11.847 4.830 7.331 1.00 90.31 87 LEU A O 1
ATOM 592 N N . ASP A 1 88 ? -12.516 2.705 6.968 1.00 92.56 88 ASP A N 1
ATOM 593 C CA . ASP A 1 88 ? -13.739 2.715 7.757 1.00 92.56 88 ASP A CA 1
ATOM 594 C C . ASP A 1 88 ? -13.725 1.601 8.817 1.00 92.56 88 ASP A C 1
ATOM 596 O O . ASP A 1 88 ? -12.701 0.966 9.082 1.00 92.56 88 ASP A O 1
ATOM 600 N N . VAL A 1 89 ? -14.864 1.390 9.473 1.00 95.00 89 VAL A N 1
ATOM 601 C CA . VAL A 1 89 ? -15.014 0.378 10.525 1.00 95.00 89 VAL A CA 1
ATOM 602 C C . VAL A 1 89 ? -14.788 -1.035 9.978 1.00 95.00 89 VAL A C 1
ATOM 604 O O . VAL A 1 89 ? -14.099 -1.831 10.615 1.00 95.00 89 VAL A O 1
ATOM 607 N N . ASP A 1 90 ? -15.278 -1.337 8.777 1.00 93.56 90 ASP A N 1
ATOM 608 C CA . ASP A 1 90 ? -15.064 -2.642 8.144 1.00 93.56 90 ASP A CA 1
ATOM 609 C C . ASP A 1 90 ? -13.591 -2.863 7.793 1.00 93.56 90 ASP A C 1
ATOM 611 O O . ASP A 1 90 ? -13.059 -3.965 7.970 1.00 93.56 90 ASP A O 1
ATOM 615 N N . SER A 1 91 ? -12.891 -1.802 7.388 1.00 92.44 91 SER A N 1
ATOM 616 C CA . SER A 1 91 ? -11.440 -1.820 7.206 1.00 92.44 91 SER A CA 1
ATOM 617 C C . SER A 1 91 ? -10.723 -2.156 8.518 1.00 92.44 91 SER A C 1
ATOM 619 O O . SER A 1 91 ? -9.824 -2.995 8.529 1.00 92.44 91 SER A O 1
ATOM 621 N N . MET A 1 92 ? -11.144 -1.566 9.642 1.00 95.88 92 MET A N 1
ATOM 622 C CA . MET A 1 92 ? -10.585 -1.866 10.969 1.00 95.88 92 MET A CA 1
ATOM 623 C C . MET A 1 92 ? -10.813 -3.322 11.374 1.00 95.88 92 MET A C 1
ATOM 625 O O . MET A 1 92 ? -9.884 -3.985 11.838 1.00 95.88 92 MET A O 1
ATOM 629 N N . ILE A 1 93 ? -12.025 -3.837 11.161 1.00 95.62 93 ILE A N 1
ATOM 630 C CA . ILE A 1 93 ? -12.368 -5.235 11.450 1.00 95.62 93 ILE A CA 1
ATOM 631 C C . ILE A 1 93 ? -11.554 -6.180 10.565 1.00 95.62 93 ILE A C 1
ATOM 633 O O . ILE A 1 93 ? -11.082 -7.207 11.044 1.00 95.62 93 ILE A O 1
ATOM 637 N N . THR A 1 94 ? -11.3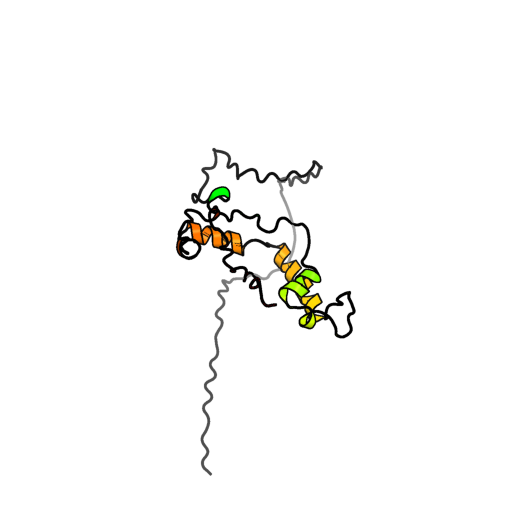55 -5.838 9.295 1.00 94.25 94 THR A N 1
ATOM 638 C CA . THR A 1 94 ? -10.577 -6.660 8.359 1.00 94.25 94 THR A CA 1
ATOM 639 C C . THR A 1 94 ? -9.099 -6.712 8.743 1.00 94.25 94 THR A C 1
ATOM 641 O O . THR A 1 94 ? -8.480 -7.770 8.661 1.00 94.25 94 THR A O 1
ATOM 644 N N . LEU A 1 95 ? -8.527 -5.583 9.168 1.00 93.50 95 LEU A N 1
ATOM 645 C CA . LEU A 1 95 ? -7.102 -5.474 9.485 1.00 93.50 95 LEU A CA 1
ATOM 646 C C . LEU A 1 95 ? -6.740 -6.070 10.849 1.00 93.50 95 LEU A C 1
ATOM 648 O O . LEU A 1 95 ? -5.675 -6.669 10.987 1.00 93.50 95 LEU A O 1
ATOM 652 N N . PHE A 1 96 ? -7.602 -5.889 11.850 1.00 96.00 96 PHE A N 1
ATOM 653 C CA . PHE A 1 96 ? -7.280 -6.200 13.246 1.00 96.00 96 PHE A CA 1
ATOM 654 C C . PHE A 1 96 ? -8.221 -7.222 13.886 1.00 96.00 96 PHE A C 1
ATOM 656 O O . PHE A 1 96 ? -7.909 -7.755 14.942 1.00 96.00 96 PHE A O 1
ATOM 663 N N . GLY A 1 97 ? -9.350 -7.534 13.253 1.00 95.31 97 GLY A N 1
ATOM 664 C CA . GLY A 1 97 ? -10.376 -8.407 13.815 1.00 95.31 97 GLY A CA 1
ATOM 665 C C . GLY A 1 97 ? -11.367 -7.660 14.710 1.00 95.31 97 GLY A C 1
ATOM 666 O O . GLY A 1 97 ? -11.038 -6.687 15.385 1.00 95.31 97 GLY A O 1
ATOM 667 N N . ARG A 1 98 ? -12.620 -8.136 14.732 1.00 94.94 98 ARG A N 1
ATOM 668 C CA . ARG A 1 98 ? -13.730 -7.477 15.445 1.00 94.94 98 ARG A CA 1
ATOM 669 C C . ARG A 1 98 ? -13.484 -7.349 16.953 1.00 94.94 98 ARG A C 1
ATOM 671 O O . ARG A 1 98 ? -13.803 -6.312 17.523 1.00 94.94 98 ARG A O 1
ATOM 678 N N . SER A 1 99 ? -12.928 -8.384 17.588 1.00 93.56 99 SER A N 1
ATOM 679 C CA . SER A 1 99 ? -12.690 -8.420 19.042 1.00 93.56 99 SER A CA 1
ATOM 680 C C . SER A 1 99 ? -11.743 -7.329 19.529 1.00 93.56 99 SER A C 1
ATOM 682 O O . SER A 1 99 ? -11.841 -6.904 20.675 1.00 93.56 99 SER A O 1
ATOM 684 N N . ASP A 1 100 ? -10.843 -6.883 18.656 1.00 95.06 100 ASP A N 1
ATOM 685 C CA . ASP A 1 100 ? -9.728 -6.015 19.028 1.00 95.06 100 ASP A CA 1
ATOM 686 C C . ASP A 1 100 ? -10.029 -4.544 18.723 1.00 95.06 100 ASP A C 1
ATOM 688 O O . ASP A 1 100 ? -9.330 -3.649 19.201 1.00 95.06 100 ASP A O 1
ATOM 692 N N . VAL A 1 101 ? -11.082 -4.280 17.943 1.00 97.50 101 VAL A N 1
ATOM 693 C CA . VAL A 1 101 ? -11.455 -2.926 17.515 1.00 97.50 101 VAL A CA 1
ATOM 694 C C . VAL A 1 101 ? -12.832 -2.498 17.986 1.00 97.50 101 VAL A C 1
ATOM 696 O O . VAL A 1 101 ? -13.034 -1.299 18.139 1.00 97.50 101 VAL A O 1
ATOM 699 N N . CYS A 1 102 ? -13.759 -3.422 18.241 1.00 97.12 102 CYS A N 1
ATOM 700 C CA . CYS A 1 102 ? -15.117 -3.097 18.670 1.00 97.12 102 CYS A CA 1
ATOM 701 C C . CYS A 1 102 ? -15.257 -3.212 20.192 1.00 97.12 102 CYS A C 1
ATOM 703 O O . CYS A 1 102 ? -14.728 -4.135 20.809 1.00 97.12 102 CYS A O 1
ATOM 705 N N . ALA A 1 103 ? -16.002 -2.295 20.805 1.00 95.31 103 ALA A N 1
ATOM 706 C CA . ALA A 1 103 ? -16.296 -2.330 22.232 1.00 95.31 103 ALA A CA 1
ATOM 707 C C . ALA A 1 103 ? -17.083 -3.594 22.625 1.00 95.31 103 ALA A C 1
ATOM 709 O O . ALA A 1 103 ? -17.925 -4.088 21.865 1.00 95.31 103 ALA A O 1
ATOM 710 N N . GLU A 1 104 ? -16.840 -4.108 23.834 1.00 88.25 104 GLU A N 1
ATOM 711 C CA . GLU A 1 104 ? -17.608 -5.233 24.372 1.00 88.25 104 GLU A CA 1
ATOM 712 C C . GLU A 1 104 ? -19.097 -4.872 24.467 1.00 88.25 104 GLU A C 1
ATOM 714 O O . GLU A 1 104 ? -19.468 -3.813 24.971 1.00 88.25 104 GLU A O 1
ATOM 719 N N . GLY A 1 105 ? -19.964 -5.760 23.977 1.00 84.69 105 GLY A N 1
ATOM 720 C CA . GLY A 1 105 ? -21.407 -5.515 23.924 1.00 84.69 105 GLY A CA 1
ATOM 721 C C . GLY A 1 105 ? -21.871 -4.676 22.730 1.00 84.69 105 GLY A C 1
ATOM 722 O O . GLY A 1 105 ? -23.078 -4.472 22.591 1.00 84.69 105 GLY A O 1
ATOM 723 N N . SER A 1 106 ? -20.962 -4.246 21.843 1.00 78.31 106 SER A N 1
ATOM 724 C CA . SER A 1 106 ? -21.354 -3.778 20.510 1.00 78.31 106 SER A CA 1
ATOM 725 C C . SER A 1 106 ? -22.121 -4.899 19.800 1.00 78.31 106 SER A C 1
ATOM 727 O O . SER A 1 106 ? -21.692 -6.055 19.787 1.00 78.31 106 SER A O 1
ATOM 729 N N . GLY A 1 107 ? -23.321 -4.574 19.315 1.00 81.44 107 GLY A N 1
ATOM 730 C CA . GLY A 1 107 ? -24.225 -5.527 18.677 1.00 81.44 107 GLY A CA 1
ATOM 731 C C . GLY A 1 107 ? -23.725 -5.913 17.289 1.00 81.44 107 GLY A C 1
ATOM 732 O O . GLY A 1 107 ? -22.573 -6.287 17.104 1.00 81.44 107 GLY A O 1
ATOM 733 N N . GLU A 1 108 ? -24.589 -5.818 16.287 1.00 82.69 108 GLU A N 1
ATOM 734 C CA . GLU A 1 108 ? -24.198 -6.028 14.887 1.00 82.69 108 GLU A CA 1
ATOM 735 C C . GLU A 1 108 ? -23.350 -4.843 14.384 1.00 82.69 108 GLU A C 1
ATOM 737 O O . GLU A 1 108 ? -22.304 -5.035 13.761 1.00 82.69 108 GLU A O 1
ATOM 742 N N . GLU A 1 109 ? -23.709 -3.626 14.800 1.00 88.44 109 GLU A N 1
ATOM 743 C CA . GLU A 1 109 ? -22.948 -2.400 14.551 1.00 88.44 109 GLU A CA 1
ATOM 744 C C . GLU A 1 109 ? -21.715 -2.323 15.464 1.00 88.44 109 GLU A C 1
ATOM 746 O O . GLU A 1 109 ? -21.826 -2.430 16.689 1.00 88.44 109 GLU A O 1
ATOM 751 N N . CYS A 1 110 ? -20.528 -2.166 14.875 1.00 94.62 110 CYS A N 1
ATOM 752 C CA . CYS A 1 110 ? -19.277 -2.078 15.625 1.00 94.62 110 CYS A CA 1
ATOM 753 C C . CYS A 1 110 ? -19.035 -0.643 16.101 1.00 94.62 110 CYS A C 1
ATOM 755 O O . CYS A 1 110 ? -18.616 0.224 15.335 1.00 94.62 110 CYS A O 1
ATOM 757 N N . GLU A 1 111 ? -19.241 -0.406 17.394 1.00 96.69 111 GLU A N 1
ATOM 758 C CA . GLU A 1 111 ? -18.742 0.804 18.038 1.00 96.69 111 GLU A CA 1
ATOM 759 C C . GLU A 1 111 ? -17.247 0.637 18.314 1.00 96.69 111 GLU A C 1
ATOM 761 O O . GLU A 1 111 ? -16.845 -0.232 19.092 1.00 96.69 111 GLU A O 1
ATOM 766 N N . LEU A 1 112 ? -16.418 1.443 17.651 1.00 97.19 112 LEU A N 1
ATOM 767 C CA . LEU A 1 112 ? -14.971 1.340 17.788 1.00 97.19 112 LEU A CA 1
ATOM 768 C C . LEU A 1 112 ? -14.510 1.707 19.204 1.00 97.19 112 LEU A C 1
ATOM 770 O O . LEU A 1 112 ? -14.926 2.710 19.784 1.00 97.19 112 LEU A O 1
ATOM 774 N N . LEU A 1 113 ? -13.558 0.936 19.726 1.00 97.88 113 LEU A N 1
ATOM 775 C CA . LEU A 1 113 ? -12.788 1.310 20.905 1.00 97.88 113 LEU A CA 1
ATOM 776 C C . LEU A 1 113 ? -12.097 2.666 20.660 1.00 97.88 113 LEU A C 1
ATOM 778 O O . LEU A 1 113 ? -11.622 2.918 19.547 1.00 97.88 113 LEU A O 1
ATOM 782 N N . PRO A 1 114 ? -11.931 3.525 21.686 1.00 96.62 114 PRO A N 1
ATOM 783 C CA . PRO A 1 114 ? -11.323 4.846 21.507 1.00 96.62 114 PRO A CA 1
ATOM 784 C C . PRO A 1 114 ? -9.942 4.811 20.836 1.00 96.62 114 PRO A C 1
ATOM 786 O O . PRO A 1 114 ? -9.641 5.643 19.982 1.00 96.62 114 PRO A O 1
ATOM 789 N N . ALA A 1 115 ? -9.118 3.813 21.174 1.00 96.50 115 ALA A N 1
ATOM 790 C CA . ALA A 1 115 ? -7.811 3.616 20.551 1.00 96.50 115 ALA A CA 1
ATOM 791 C C . ALA A 1 115 ? -7.921 3.246 19.060 1.00 96.50 115 ALA A C 1
ATOM 793 O O . ALA A 1 115 ? -7.160 3.765 18.244 1.00 96.50 115 ALA A O 1
ATOM 794 N N . ALA A 1 116 ? -8.895 2.407 18.691 1.00 97.25 116 ALA A N 1
ATOM 795 C CA . ALA A 1 116 ? -9.150 2.017 17.307 1.00 97.25 116 ALA A CA 1
ATOM 796 C C . ALA A 1 116 ? -9.639 3.214 16.473 1.00 97.25 116 ALA A C 1
ATOM 798 O O . ALA A 1 116 ? -9.119 3.458 15.386 1.00 97.25 116 ALA A O 1
ATOM 799 N N . GLN A 1 117 ? -10.544 4.035 17.015 1.00 97.50 117 GLN A N 1
ATOM 800 C CA . GLN A 1 117 ? -10.992 5.272 16.364 1.00 97.50 117 GLN A CA 1
ATOM 801 C C . GLN A 1 117 ? -9.835 6.263 16.146 1.00 97.50 117 GLN A C 1
ATOM 803 O O . GLN A 1 117 ? -9.710 6.886 15.083 1.00 97.50 117 GLN A O 1
ATOM 808 N N . GLN A 1 118 ? -8.967 6.414 17.150 1.00 97.62 118 GLN A N 1
ATOM 809 C CA . GLN A 1 118 ? -7.806 7.295 17.059 1.00 97.62 118 GLN A CA 1
ATOM 810 C C . GLN A 1 118 ? -6.805 6.789 16.015 1.00 97.6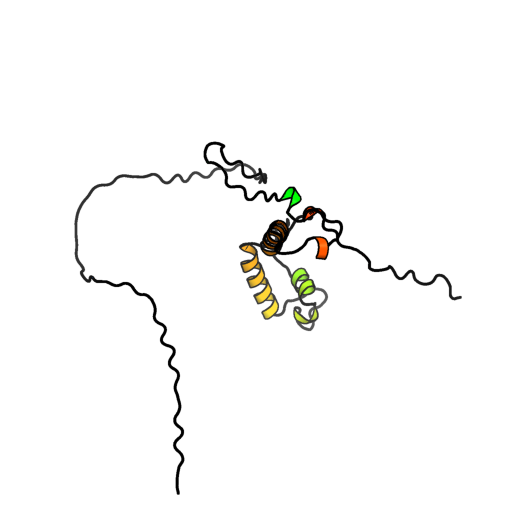2 118 GLN A C 1
ATOM 812 O O . GLN A 1 118 ? -6.247 7.588 15.257 1.00 97.62 118 GLN A O 1
ATOM 817 N N . TRP A 1 119 ? -6.572 5.477 15.964 1.00 96.75 119 TRP A N 1
ATOM 818 C CA . TRP A 1 119 ? -5.729 4.868 14.942 1.00 96.75 119 TRP A CA 1
ATOM 819 C C . TRP A 1 119 ? -6.320 5.085 13.550 1.00 96.75 119 TRP A C 1
ATOM 821 O O . TRP A 1 119 ? -5.611 5.561 12.671 1.00 96.75 119 TRP A O 1
ATOM 831 N N . LEU A 1 120 ? -7.624 4.847 13.372 1.00 96.19 120 LEU A N 1
ATOM 832 C CA . LEU A 1 120 ? -8.316 5.024 12.095 1.00 96.19 120 LEU A CA 1
ATOM 833 C C . LEU A 1 120 ? -8.152 6.448 11.552 1.00 96.19 120 LEU A C 1
ATOM 835 O O . LEU A 1 120 ? -7.875 6.658 10.371 1.00 96.19 120 LEU A O 1
ATOM 839 N N . THR A 1 121 ? -8.274 7.437 12.436 1.00 95.56 121 THR A N 1
ATOM 840 C CA . THR A 1 121 ? -8.101 8.854 12.091 1.00 95.56 121 THR A CA 1
ATOM 841 C C . THR A 1 121 ? -6.666 9.151 11.656 1.00 95.56 121 THR A C 1
ATOM 843 O O . THR A 1 121 ? -6.445 9.783 10.623 1.00 95.56 121 THR A O 1
ATOM 846 N N . GLN A 1 122 ? -5.682 8.670 12.419 1.00 94.19 122 GLN A N 1
ATOM 847 C CA . GLN A 1 122 ? -4.265 8.868 12.107 1.00 94.19 122 GLN A CA 1
ATOM 848 C C . GLN A 1 122 ? -3.870 8.169 10.807 1.00 94.19 122 GLN A C 1
ATOM 850 O O . GLN A 1 122 ? -3.249 8.790 9.950 1.00 94.19 122 GLN A O 1
ATOM 855 N N . ALA A 1 123 ? -4.285 6.916 10.630 1.00 92.56 123 ALA A N 1
ATOM 856 C CA . ALA A 1 123 ? -4.018 6.138 9.432 1.00 92.56 123 ALA A CA 1
ATOM 857 C C . ALA A 1 123 ? -4.580 6.839 8.193 1.00 92.56 123 ALA A C 1
ATOM 859 O O . ALA A 1 123 ? -3.861 7.015 7.217 1.00 92.56 123 ALA A O 1
ATOM 860 N N . ASN A 1 124 ? -5.820 7.329 8.243 1.00 91.19 124 ASN A N 1
ATOM 861 C CA . ASN A 1 124 ? -6.395 8.088 7.133 1.00 91.19 124 ASN A CA 1
ATOM 862 C C . ASN A 1 124 ? -5.669 9.406 6.855 1.00 91.19 124 ASN A C 1
ATOM 864 O O . ASN A 1 124 ? -5.455 9.746 5.692 1.00 91.19 124 ASN A O 1
ATOM 868 N N . SER A 1 125 ? -5.223 10.115 7.895 1.00 89.25 125 SER A N 1
ATOM 869 C CA . SER A 1 125 ? -4.388 11.304 7.718 1.00 89.25 125 SER A CA 1
ATOM 870 C C . SER A 1 125 ? -3.065 10.964 7.031 1.00 89.25 125 SER A C 1
ATOM 872 O O . SER A 1 125 ? -2.671 11.668 6.106 1.00 89.25 125 SER A O 1
ATOM 874 N N . SER A 1 126 ? -2.388 9.889 7.436 1.00 86.25 126 SER A N 1
ATOM 875 C CA . SER A 1 126 ? -1.132 9.454 6.815 1.00 86.25 126 SER A CA 1
ATOM 876 C C . SER A 1 126 ? -1.335 8.952 5.386 1.00 86.25 126 SER A C 1
ATOM 878 O O . SER A 1 126 ? -0.535 9.235 4.506 1.00 86.25 126 SER A O 1
ATOM 880 N N . LEU A 1 127 ? -2.429 8.244 5.126 1.00 83.56 127 LEU A N 1
ATOM 881 C CA . LEU A 1 127 ? -2.751 7.724 3.799 1.00 83.56 127 LEU A CA 1
ATOM 882 C C . LEU A 1 127 ? -3.169 8.828 2.820 1.00 83.56 127 LEU A C 1
ATOM 884 O O . LEU A 1 127 ? -3.032 8.645 1.612 1.00 83.56 127 LEU A O 1
ATOM 888 N N . SER A 1 128 ? -3.633 9.981 3.315 1.00 79.06 128 SER A N 1
ATOM 889 C CA . SER A 1 128 ? -3.982 11.133 2.473 1.00 79.06 128 SER A CA 1
ATOM 890 C C . SER A 1 128 ? -2.787 11.710 1.704 1.00 79.06 128 SER A C 1
ATOM 892 O O . SER A 1 128 ? -2.985 12.290 0.639 1.00 79.06 128 SER A O 1
ATOM 894 N N . SER A 1 129 ? -1.554 11.506 2.187 1.00 70.38 129 SER A N 1
ATOM 895 C CA . SER A 1 129 ? -0.338 11.947 1.494 1.00 70.38 129 SER A CA 1
ATOM 896 C C . SER A 1 129 ? 0.197 10.945 0.464 1.00 70.38 129 SER A C 1
ATOM 898 O O . SER A 1 129 ? 1.108 11.296 -0.278 1.00 70.38 129 SER A O 1
ATOM 900 N N . GLY A 1 130 ? -0.354 9.725 0.384 1.00 69.06 130 GLY A N 1
ATOM 901 C CA . GLY A 1 130 ? 0.075 8.708 -0.581 1.00 69.06 130 GLY A CA 1
ATOM 902 C C . GLY A 1 130 ? -0.280 7.282 -0.153 1.00 69.06 130 GLY A C 1
ATOM 903 O O . GLY A 1 130 ? 0.340 6.714 0.738 1.00 69.06 130 GLY A O 1
ATOM 904 N N . ARG A 1 131 ? -1.267 6.660 -0.813 1.00 73.88 131 ARG A N 1
ATOM 905 C CA . ARG A 1 131 ? -1.727 5.283 -0.506 1.00 73.88 131 ARG A CA 1
ATOM 906 C C . ARG A 1 131 ? -0.887 4.187 -1.170 1.00 73.88 131 ARG A C 1
ATOM 908 O O . ARG A 1 131 ? -0.989 3.017 -0.815 1.00 73.88 131 ARG A O 1
ATOM 915 N N . CYS A 1 132 ? -0.091 4.565 -2.166 1.00 68.69 132 CYS A N 1
ATOM 916 C CA . CYS A 1 132 ? 0.366 3.664 -3.221 1.00 68.69 132 CYS A CA 1
ATOM 917 C C . CYS A 1 132 ? 1.888 3.485 -3.289 1.00 68.69 132 CYS A C 1
ATOM 919 O O . CYS A 1 132 ? 2.370 2.739 -4.143 1.00 68.69 132 CYS A O 1
ATOM 921 N N . GLU A 1 133 ? 2.634 4.152 -2.405 1.00 69.38 133 GLU A N 1
ATOM 922 C CA . GLU A 1 133 ? 4.098 4.223 -2.462 1.00 69.38 133 GLU A CA 1
ATOM 923 C C . GLU A 1 133 ? 4.748 2.841 -2.410 1.00 69.38 133 GLU A C 1
ATOM 925 O O . GLU A 1 133 ? 5.650 2.570 -3.194 1.00 69.38 133 GLU A O 1
ATOM 930 N N . GLY A 1 134 ? 4.226 1.923 -1.591 1.00 81.06 134 GLY A N 1
ATOM 931 C CA . GLY A 1 134 ? 4.780 0.572 -1.467 1.00 81.06 134 GLY A CA 1
ATOM 932 C C . GLY A 1 134 ? 4.791 -0.216 -2.781 1.00 81.06 134 GLY A C 1
ATOM 933 O O . GLY A 1 134 ? 5.823 -0.765 -3.158 1.00 81.06 134 GLY A O 1
ATOM 934 N N . PHE A 1 135 ? 3.676 -0.237 -3.519 1.00 87.06 135 PHE A N 1
ATOM 935 C CA . PHE A 1 135 ? 3.605 -0.960 -4.795 1.00 87.06 135 PHE A CA 1
ATOM 936 C C . PHE A 1 135 ? 4.385 -0.260 -5.908 1.00 87.06 135 PHE A C 1
ATOM 938 O O . PHE A 1 135 ? 4.989 -0.940 -6.734 1.00 87.06 135 PHE A O 1
ATOM 945 N N . ALA A 1 136 ? 4.418 1.076 -5.913 1.00 87.69 136 ALA A N 1
ATOM 946 C CA . ALA A 1 136 ? 5.221 1.830 -6.870 1.00 87.69 136 ALA A CA 1
ATOM 947 C C . ALA A 1 136 ? 6.724 1.572 -6.658 1.00 87.69 136 ALA A C 1
ATOM 949 O O . ALA A 1 136 ? 7.426 1.202 -7.599 1.00 87.69 136 ALA A O 1
ATOM 950 N N . VAL A 1 137 ? 7.202 1.667 -5.414 1.00 89.75 137 VAL A N 1
ATOM 951 C CA . VAL A 1 137 ? 8.604 1.401 -5.054 1.00 89.75 137 VAL A CA 1
ATOM 952 C C . VAL A 1 137 ? 8.983 -0.051 -5.337 1.00 89.75 137 VAL A C 1
ATOM 954 O O . VAL A 1 137 ? 10.058 -0.309 -5.880 1.00 89.75 137 VAL A O 1
ATOM 957 N N . LEU A 1 138 ? 8.103 -1.004 -5.020 1.00 91.94 138 LEU A N 1
ATOM 958 C CA . LEU A 1 138 ? 8.351 -2.411 -5.321 1.00 91.94 138 LEU A CA 1
ATOM 959 C C . LEU A 1 138 ? 8.437 -2.661 -6.830 1.00 91.94 138 LEU A C 1
ATOM 961 O O . LEU A 1 138 ? 9.346 -3.357 -7.271 1.00 91.94 138 LEU A O 1
ATOM 965 N N . SER A 1 139 ? 7.538 -2.069 -7.621 1.00 93.56 139 SER A N 1
ATOM 966 C CA . SER A 1 139 ? 7.560 -2.211 -9.080 1.00 93.56 139 SER A CA 1
ATOM 967 C C . SER A 1 139 ? 8.854 -1.671 -9.699 1.00 93.56 139 SER A C 1
ATOM 969 O O . SER A 1 139 ? 9.455 -2.339 -10.535 1.00 93.56 139 SER A O 1
ATOM 971 N N . GLN A 1 140 ? 9.359 -0.537 -9.197 1.00 93.56 140 GLN A N 1
ATOM 972 C CA . GLN A 1 140 ? 10.672 -0.019 -9.586 1.00 93.56 140 GLN A CA 1
ATOM 973 C C . GLN A 1 140 ? 11.802 -0.963 -9.158 1.00 93.56 140 GLN A C 1
ATOM 975 O O . GLN A 1 140 ? 12.691 -1.261 -9.940 1.00 93.56 140 GLN A O 1
ATOM 980 N N . SER A 1 141 ? 11.755 -1.484 -7.930 1.00 95.00 141 SER A N 1
ATOM 981 C CA . SER A 1 141 ? 12.784 -2.402 -7.422 1.00 95.00 141 SER A CA 1
ATOM 982 C C . SER A 1 141 ? 12.857 -3.703 -8.236 1.00 95.00 141 SER A C 1
ATOM 984 O O . SER A 1 141 ? 13.939 -4.258 -8.414 1.00 95.00 141 SER A O 1
ATOM 986 N N . LEU A 1 142 ? 11.717 -4.191 -8.737 1.00 95.50 142 LEU A N 1
ATOM 987 C CA . LEU A 1 142 ? 11.653 -5.331 -9.656 1.00 95.50 142 LEU A CA 1
ATOM 988 C C . LEU A 1 142 ? 12.247 -4.982 -11.028 1.00 95.50 142 LEU A C 1
ATOM 990 O O . LEU A 1 142 ? 13.018 -5.773 -11.566 1.00 95.50 142 LEU A O 1
ATOM 994 N N . TYR A 1 143 ? 11.942 -3.797 -11.563 1.00 96.25 143 TYR A N 1
ATOM 995 C CA . TYR A 1 143 ? 12.508 -3.309 -12.826 1.00 96.25 143 TYR A CA 1
ATOM 996 C C . TYR A 1 143 ? 14.031 -3.119 -12.758 1.00 96.25 143 TYR A C 1
ATOM 998 O O . TYR A 1 143 ? 14.757 -3.581 -13.637 1.00 96.25 143 TYR A O 1
ATOM 1006 N N . ASP A 1 144 ? 14.528 -2.525 -11.672 1.00 95.69 144 ASP A N 1
ATOM 1007 C CA . ASP A 1 144 ? 15.959 -2.325 -11.418 1.00 95.69 144 ASP A CA 1
ATOM 1008 C C . ASP A 1 144 ? 16.699 -3.643 -11.096 1.00 95.69 144 ASP A C 1
ATOM 1010 O O . ASP A 1 144 ? 17.923 -3.655 -10.941 1.00 95.69 144 ASP A O 1
ATOM 1014 N N . GLY A 1 145 ? 15.978 -4.765 -10.974 1.00 94.44 145 GLY A N 1
ATOM 1015 C CA . GLY A 1 145 ? 16.544 -6.079 -10.667 1.00 94.44 145 GLY A CA 1
ATOM 1016 C C . GLY A 1 145 ? 17.032 -6.233 -9.224 1.00 94.44 145 GLY A C 1
ATOM 1017 O O . GLY A 1 145 ? 17.795 -7.154 -8.932 1.00 94.44 145 GLY A O 1
ATOM 1018 N N . VAL A 1 146 ? 16.600 -5.353 -8.311 1.00 96.31 146 VAL A N 1
ATOM 1019 C CA . VAL A 1 146 ? 16.854 -5.478 -6.863 1.00 96.31 146 VAL A CA 1
ATOM 1020 C C . VAL A 1 146 ? 16.175 -6.735 -6.313 1.00 96.31 146 VAL A C 1
ATOM 1022 O O . VAL A 1 146 ? 16.733 -7.411 -5.448 1.00 96.31 146 VAL A O 1
ATOM 1025 N N . TYR A 1 147 ? 14.999 -7.064 -6.850 1.00 94.00 147 TYR A N 1
ATOM 1026 C CA . TYR A 1 147 ? 14.298 -8.324 -6.614 1.00 94.00 147 TYR A CA 1
ATOM 1027 C C . TYR A 1 147 ? 14.127 -9.078 -7.930 1.00 94.00 147 TYR A C 1
ATOM 1029 O O . TYR A 1 147 ? 13.842 -8.477 -8.966 1.00 94.00 147 TYR A O 1
ATOM 1037 N N . ALA A 1 148 ? 14.276 -10.401 -7.893 1.00 92.94 148 ALA A N 1
ATOM 1038 C CA . ALA A 1 148 ? 14.137 -11.224 -9.083 1.00 92.94 148 ALA A CA 1
ATOM 1039 C C . ALA A 1 148 ? 12.669 -11.613 -9.307 1.00 92.94 148 ALA A C 1
ATOM 1041 O O . ALA A 1 148 ? 12.063 -12.293 -8.481 1.00 92.94 148 ALA A O 1
ATOM 1042 N N . LEU A 1 149 ? 12.109 -11.251 -10.467 1.00 92.44 149 LEU A N 1
ATOM 1043 C CA . LEU A 1 149 ? 10.753 -11.662 -10.864 1.00 92.44 149 LEU A CA 1
ATOM 1044 C C . LEU A 1 149 ? 10.570 -13.185 -10.826 1.00 92.44 149 LEU A C 1
ATOM 1046 O O . LEU A 1 149 ? 9.510 -13.662 -10.433 1.00 92.44 149 LEU A O 1
ATOM 1050 N N . SER A 1 150 ? 11.618 -13.944 -11.152 1.00 91.69 150 SER A N 1
ATOM 1051 C CA . SER A 1 150 ? 11.599 -15.408 -11.141 1.00 91.69 150 SER A CA 1
ATOM 1052 C C . SER A 1 150 ? 11.383 -16.027 -9.757 1.00 91.69 150 SER A C 1
ATOM 1054 O O . SER A 1 150 ? 10.944 -17.174 -9.680 1.00 91.69 150 SER A O 1
ATOM 1056 N N . GLU A 1 151 ? 11.671 -15.298 -8.674 1.00 91.12 151 GLU A N 1
ATOM 1057 C CA . GLU A 1 151 ? 11.379 -15.740 -7.303 1.00 91.12 151 GLU A CA 1
ATOM 1058 C C . GLU A 1 151 ? 9.886 -15.623 -6.968 1.00 91.12 151 GLU A C 1
ATOM 1060 O O . GLU A 1 151 ? 9.394 -16.348 -6.104 1.00 91.12 151 GLU A O 1
ATOM 1065 N N . LEU A 1 152 ? 9.164 -14.736 -7.659 1.00 90.06 152 LEU A N 1
ATOM 1066 C CA . LEU A 1 152 ? 7.724 -14.530 -7.498 1.00 90.06 152 LEU A CA 1
ATOM 1067 C C . LEU A 1 152 ? 6.921 -15.387 -8.487 1.00 90.06 152 LEU A C 1
ATOM 1069 O O . LEU A 1 152 ? 5.954 -16.042 -8.104 1.00 90.06 152 LEU A O 1
ATOM 1073 N N . ASP A 1 153 ? 7.337 -15.394 -9.752 1.00 92.12 153 ASP A N 1
ATOM 1074 C CA . ASP A 1 153 ? 6.753 -16.178 -10.836 1.00 92.12 153 ASP A CA 1
ATOM 1075 C C . ASP A 1 153 ? 7.839 -16.476 -11.879 1.00 92.12 153 ASP A C 1
ATOM 1077 O O . ASP A 1 153 ? 8.282 -15.599 -12.620 1.00 92.12 153 ASP A O 1
ATOM 1081 N N . GLY A 1 154 ? 8.256 -17.743 -11.973 1.00 89.25 154 GLY A N 1
ATOM 1082 C CA . GLY A 1 154 ? 9.294 -18.190 -12.909 1.00 89.25 154 GLY A CA 1
ATOM 1083 C C . GLY A 1 154 ? 8.953 -18.004 -14.394 1.00 89.25 154 GLY A C 1
ATOM 1084 O O . GLY A 1 154 ? 9.811 -18.238 -15.245 1.00 89.25 154 GLY A O 1
ATOM 1085 N N . THR A 1 155 ? 7.718 -17.613 -14.718 1.00 91.81 155 THR A N 1
ATOM 1086 C CA . THR A 1 155 ? 7.265 -17.331 -16.085 1.00 91.81 155 THR A CA 1
ATOM 1087 C C . THR A 1 155 ? 7.137 -15.837 -16.388 1.00 91.81 155 THR A C 1
ATOM 1089 O O . THR A 1 155 ? 7.106 -15.471 -17.565 1.00 91.81 155 THR A O 1
ATOM 1092 N N . ALA A 1 156 ? 7.117 -14.974 -15.368 1.00 93.81 156 ALA A N 1
ATOM 1093 C CA . ALA A 1 156 ? 6.978 -13.532 -15.539 1.00 93.81 156 ALA A CA 1
ATOM 1094 C C . ALA A 1 156 ? 8.240 -12.922 -16.162 1.00 93.81 156 ALA A C 1
ATOM 1096 O O . ALA A 1 156 ? 9.358 -13.209 -15.732 1.00 93.81 156 ALA A O 1
ATOM 1097 N N . GLN A 1 157 ? 8.061 -12.091 -17.191 1.00 93.50 157 GLN A N 1
ATOM 1098 C CA . GLN A 1 157 ? 9.159 -11.356 -17.829 1.00 93.50 157 GLN A CA 1
ATOM 1099 C C . GLN A 1 157 ? 9.191 -9.895 -17.380 1.00 93.50 157 GLN A C 1
ATOM 1101 O O . GLN A 1 157 ? 10.263 -9.302 -17.308 1.00 93.50 157 GLN A O 1
ATOM 1106 N N . VAL A 1 158 ? 8.029 -9.338 -17.042 1.00 95.50 158 VAL A N 1
ATOM 1107 C CA . VAL A 1 158 ? 7.873 -8.005 -16.448 1.00 95.50 158 VAL A CA 1
ATOM 1108 C C . VAL A 1 158 ? 6.923 -8.056 -15.249 1.00 95.50 158 VAL A C 1
ATOM 1110 O O . VAL A 1 158 ? 6.185 -9.027 -15.071 1.00 95.50 158 VAL A O 1
ATOM 1113 N N . THR A 1 159 ? 6.904 -7.007 -14.425 1.00 95.31 159 THR A N 1
ATOM 1114 C CA . THR A 1 159 ? 6.032 -6.922 -13.237 1.00 95.31 159 THR A CA 1
ATOM 1115 C C . THR A 1 159 ? 4.553 -7.135 -13.574 1.00 95.31 159 THR A C 1
ATOM 1117 O O . THR A 1 159 ? 3.834 -7.772 -12.803 1.00 95.31 159 THR A O 1
ATOM 1120 N N . ALA A 1 160 ? 4.091 -6.663 -14.737 1.00 94.62 160 ALA A N 1
ATOM 1121 C CA . ALA A 1 160 ? 2.703 -6.828 -15.162 1.00 94.62 160 ALA A CA 1
ATOM 1122 C C . ALA A 1 160 ? 2.295 -8.299 -15.389 1.00 94.62 160 ALA A C 1
ATOM 1124 O O . ALA A 1 160 ? 1.104 -8.615 -15.298 1.00 94.62 160 ALA A O 1
ATOM 1125 N N . ASP A 1 161 ? 3.256 -9.197 -15.638 1.00 94.88 161 ASP A N 1
ATOM 1126 C CA . ASP A 1 161 ? 3.003 -10.622 -15.883 1.00 94.88 161 ASP A CA 1
ATOM 1127 C C . ASP A 1 161 ? 2.739 -11.421 -14.602 1.00 94.88 161 ASP A C 1
ATOM 1129 O O . ASP A 1 161 ? 2.232 -12.541 -14.690 1.00 94.88 161 ASP A O 1
ATOM 1133 N N . LEU A 1 162 ? 3.075 -10.872 -13.427 1.00 93.19 162 LEU A N 1
ATOM 1134 C CA . LEU A 1 162 ? 2.961 -11.569 -12.146 1.00 93.19 162 LEU A CA 1
ATOM 1135 C C . LEU A 1 162 ? 1.529 -12.059 -11.900 1.00 93.19 162 LEU A C 1
ATOM 1137 O O . LEU A 1 162 ? 0.570 -11.280 -11.918 1.00 93.19 162 LEU A O 1
ATOM 1141 N N . ARG A 1 163 ? 1.382 -13.359 -11.615 1.00 88.00 163 ARG A N 1
ATOM 1142 C CA . ARG A 1 163 ? 0.090 -13.979 -11.296 1.00 88.00 163 ARG A CA 1
ATOM 1143 C C . ARG A 1 163 ? 0.062 -14.522 -9.876 1.00 88.00 163 ARG A C 1
ATOM 1145 O O . ARG A 1 163 ? 1.013 -15.136 -9.407 1.00 88.00 163 ARG A O 1
ATOM 1152 N N . HIS A 1 164 ? -1.082 -14.376 -9.212 1.00 73.56 164 HIS A N 1
ATOM 1153 C CA . HIS A 1 164 ? -1.342 -15.118 -7.985 1.00 73.56 164 HIS A CA 1
ATOM 1154 C C . HIS A 1 164 ? -1.615 -16.582 -8.349 1.00 73.56 164 HIS A C 1
ATOM 1156 O O . HIS A 1 164 ? -2.617 -16.892 -9.001 1.00 73.56 164 HIS A O 1
ATOM 1162 N N . SER A 1 165 ? -0.737 -17.499 -7.949 1.00 65.50 165 SER A N 1
ATOM 1163 C CA . SER A 1 165 ? -1.010 -18.929 -8.052 1.00 65.50 165 SER A CA 1
ATOM 1164 C C . SER A 1 165 ? -2.072 -19.299 -7.015 1.00 65.50 165 SER A C 1
ATOM 1166 O O . SER A 1 165 ? -1.798 -19.540 -5.844 1.00 65.50 165 SER A O 1
ATOM 1168 N N . SER A 1 166 ? -3.336 -19.351 -7.430 1.00 53.28 166 SER A N 1
ATOM 1169 C CA . SER A 1 166 ? -4.388 -19.970 -6.621 1.00 53.28 166 SER A CA 1
ATOM 1170 C C . SER A 1 166 ? -4.212 -21.491 -6.635 1.00 53.28 166 SER A C 1
ATOM 1172 O O . SER A 1 166 ? -4.971 -22.207 -7.278 1.00 53.28 166 SER A O 1
ATOM 1174 N N . SER A 1 167 ? -3.198 -22.001 -5.939 1.00 48.00 167 SER A N 1
ATOM 1175 C CA . SER A 1 167 ? -3.064 -23.424 -5.620 1.00 48.00 167 SER A CA 1
ATOM 1176 C C . SER A 1 167 ? -3.470 -23.679 -4.170 1.00 48.00 167 SER A C 1
ATOM 1178 O O . SER A 1 167 ? -2.724 -24.268 -3.394 1.00 48.00 167 SER A O 1
ATOM 1180 N N . ALA A 1 168 ? -4.671 -23.239 -3.795 1.00 43.06 168 ALA A N 1
ATOM 1181 C CA . ALA A 1 168 ? -5.428 -23.966 -2.791 1.00 43.06 168 ALA A CA 1
ATOM 1182 C C . ALA A 1 168 ? -6.155 -25.071 -3.556 1.00 43.06 168 ALA A C 1
ATOM 1184 O O . ALA A 1 168 ? -7.128 -24.813 -4.261 1.00 43.06 168 ALA A O 1
ATOM 1185 N N . THR A 1 169 ? -5.646 -26.299 -3.479 1.00 41.53 169 THR A N 1
ATOM 1186 C CA . THR A 1 169 ? -6.428 -27.486 -3.820 1.00 41.53 169 THR A CA 1
ATOM 1187 C C . THR A 1 169 ? -7.775 -27.370 -3.121 1.00 41.53 169 THR A C 1
ATOM 1189 O O . THR A 1 169 ? -7.842 -27.447 -1.894 1.00 41.53 169 THR A O 1
ATOM 1192 N N . ALA A 1 170 ? -8.839 -27.179 -3.899 1.00 41.56 170 ALA A N 1
ATOM 1193 C CA . ALA A 1 170 ? -10.168 -27.554 -3.473 1.00 41.56 170 ALA A CA 1
ATOM 1194 C C . ALA A 1 170 ? -10.069 -29.020 -3.040 1.00 41.56 170 ALA A C 1
ATOM 1196 O O . ALA A 1 170 ? -9.851 -29.906 -3.867 1.00 41.56 170 ALA A O 1
ATOM 1197 N N . VAL A 1 171 ? -10.125 -29.266 -1.732 1.00 47.50 171 VAL A N 1
ATOM 1198 C CA . VAL A 1 171 ? -10.419 -30.599 -1.220 1.00 47.50 171 VAL A CA 1
ATOM 1199 C C . VAL A 1 171 ? -11.860 -30.846 -1.636 1.00 47.50 171 VAL A C 1
ATOM 1201 O O . VAL A 1 171 ? -12.795 -30.381 -0.991 1.00 47.50 171 VAL A O 1
ATOM 1204 N N . ASP A 1 172 ? -12.011 -31.489 -2.788 1.00 42.69 172 ASP A N 1
ATOM 1205 C CA . ASP A 1 172 ? -13.250 -32.117 -3.213 1.00 42.69 172 ASP A CA 1
ATOM 1206 C C . ASP A 1 172 ? -13.709 -33.012 -2.047 1.00 42.69 172 ASP A C 1
ATOM 1208 O O . ASP A 1 172 ? -12.927 -33.868 -1.605 1.00 42.69 172 ASP A O 1
ATOM 1212 N N . PRO A 1 173 ? -14.891 -32.788 -1.442 1.00 53.19 173 PRO A N 1
ATOM 1213 C CA . PRO A 1 173 ? -15.381 -33.713 -0.436 1.00 53.19 173 PRO A CA 1
ATOM 1214 C C . PRO A 1 173 ? -15.501 -35.089 -1.102 1.00 53.19 173 PRO A C 1
ATOM 1216 O O . PRO A 1 173 ? -16.063 -35.181 -2.196 1.00 53.19 173 PRO A O 1
ATOM 1219 N N . PRO A 1 174 ? -14.981 -36.172 -0.494 1.00 48.53 174 PRO A N 1
ATOM 1220 C CA . PRO A 1 174 ? -15.072 -37.483 -1.106 1.00 48.53 174 PRO A CA 1
ATOM 1221 C C . PRO A 1 174 ? -16.544 -37.815 -1.347 1.00 48.53 174 PRO A C 1
ATOM 1223 O O . PRO A 1 174 ? -17.340 -37.960 -0.418 1.00 48.53 174 PRO A O 1
ATOM 1226 N N . SER A 1 175 ? -16.894 -37.922 -2.627 1.00 55.38 175 SER A N 1
ATOM 1227 C CA . SER A 1 175 ? -18.152 -38.498 -3.064 1.00 55.38 175 SER A CA 1
ATOM 1228 C C . SER A 1 175 ? -18.210 -39.937 -2.562 1.00 55.38 175 SER A C 1
ATOM 1230 O O . SER A 1 175 ? -17.533 -40.816 -3.090 1.00 55.38 175 SER A O 1
ATOM 1232 N N . GLY A 1 176 ? -19.031 -40.163 -1.539 1.00 47.03 176 GLY A N 1
ATOM 1233 C CA . GLY A 1 176 ? -19.461 -41.489 -1.115 1.00 47.03 176 GLY A CA 1
ATOM 1234 C C . GLY A 1 176 ? -18.848 -41.975 0.191 1.00 47.03 176 GLY A C 1
ATOM 1235 O O . GLY A 1 176 ? -17.844 -42.677 0.183 1.00 47.03 176 GLY A O 1
ATOM 1236 N N . ILE A 1 177 ? -19.561 -41.736 1.291 1.00 36.75 177 ILE A N 1
ATOM 1237 C CA . ILE A 1 177 ? -19.837 -42.794 2.266 1.00 36.75 177 ILE A CA 1
ATOM 1238 C C . ILE A 1 177 ? -21.341 -42.751 2.548 1.00 36.75 177 ILE A C 1
ATOM 1240 O O . ILE A 1 177 ? -21.902 -41.705 2.870 1.00 36.75 177 ILE A O 1
ATOM 1244 N N . ILE A 1 178 ? -21.953 -43.904 2.301 1.00 47.50 178 ILE A N 1
ATOM 1245 C CA . ILE A 1 178 ? -23.322 -44.305 2.626 1.00 47.50 178 ILE A CA 1
ATOM 1246 C C . ILE A 1 178 ? -23.401 -44.584 4.126 1.00 47.50 178 ILE A C 1
ATOM 1248 O O . ILE A 1 178 ? -22.417 -45.166 4.639 1.00 47.50 178 ILE A O 1
#

pLDDT: mean 70.44, std 22.64, range [30.33, 97.88]

Radius of gyration: 30.5 Å; chains: 1; bounding box: 61×100×85 Å

Secondary structure (DSSP, 8-state):
-----------------------------------------------------------TTS-----S--HHHHS-SSPP----S---HHHHHHHH-HHHHBPTT--SS--B-HHHHHHHHHHHHHHTT-S-HHHHHHHHHHHTTSS-HHHH-TT-SSGGG-------------S---

Sequence (178 aa):
MKGLVALGATLVLALTGCSTGMQGLSDSSAGDDSSPSGKSPSTSSDAGGQESWASGACPEEDGCLSTGFTVASDGFSFANWRGEGNLDVDSMITLFGRSDVCAEGSGEECELLPAAQQWLTQANSSLSSGRCEGFAVLSQSLYDGVYALSELDGTAQVTADLRHSSSATAVDPPSGII

Foldseek 3Di:
DDDDDDDDDDDDDDDDDPDDDDDDDDDDDDDDDDDDDDDDDDDDDDDDDPPPPPPPPDDVVPPDDDPVDDCCFLAAQDDDDPDDDAQDPVNLCVVPNLVVFADPPQDPDGDGDPVNVVVSVVVRVVCVVPVCVVRVVVSVCCVVVVDDVCVQPVPRPHNHRGDDPPPPPPPPPDDDDD